Protein AF-A0A970HC41-F1 (afdb_monomer_lite)

pLDDT: mean 77.23, std 21.09, range [32.22, 97.81]

Structure (mmCIF, N/CA/C/O backbone):
data_AF-A0A970HC41-F1
#
_entry.id   AF-A0A970HC41-F1
#
loop_
_atom_site.group_PDB
_atom_site.id
_atom_site.type_symbol
_atom_site.label_atom_id
_atom_site.label_alt_id
_atom_site.label_comp_id
_atom_site.label_asym_id
_atom_site.label_entity_id
_atom_site.label_seq_id
_atom_site.pdbx_PDB_ins_code
_atom_site.Cartn_x
_atom_site.Cartn_y
_atom_site.Cartn_z
_atom_site.occupancy
_atom_site.B_iso_or_equiv
_atom_site.auth_seq_id
_atom_site.auth_comp_id
_atom_site.auth_asym_id
_atom_site.auth_atom_id
_atom_site.pdbx_PDB_model_num
ATOM 1 N N . MET A 1 1 ? -8.274 18.316 -16.187 1.00 34.41 1 MET A N 1
ATOM 2 C CA . MET A 1 1 ? -7.622 16.990 -16.281 1.00 34.41 1 MET A CA 1
ATOM 3 C C . MET A 1 1 ? -8.510 16.001 -15.545 1.00 34.41 1 MET A C 1
ATOM 5 O O . MET A 1 1 ? -8.541 16.021 -14.322 1.00 34.41 1 MET A O 1
ATOM 9 N N . SER A 1 2 ? -9.339 15.263 -16.280 1.00 33.53 2 SER A N 1
ATOM 10 C CA . SER A 1 2 ? -10.359 14.372 -15.713 1.00 33.53 2 SER A CA 1
ATOM 11 C C . SER A 1 2 ? -9.701 13.155 -15.063 1.00 33.53 2 SER A C 1
ATOM 13 O O . SER A 1 2 ? -8.911 12.483 -15.721 1.00 33.53 2 SER A O 1
ATOM 15 N N . ARG A 1 3 ? -10.002 12.874 -13.790 1.00 39.84 3 ARG A N 1
ATOM 16 C CA . ARG A 1 3 ? -9.547 11.658 -13.098 1.00 39.84 3 ARG A CA 1
ATOM 17 C C . ARG A 1 3 ? -10.708 10.687 -12.914 1.00 39.84 3 ARG A C 1
ATOM 19 O O . ARG A 1 3 ? -11.780 11.074 -12.455 1.00 39.84 3 ARG A O 1
ATOM 26 N N . LEU A 1 4 ? -10.475 9.452 -13.347 1.00 32.22 4 LEU A N 1
ATOM 27 C CA . LEU A 1 4 ? -11.359 8.295 -13.229 1.00 32.22 4 LEU A CA 1
ATOM 28 C C . LEU A 1 4 ? -11.143 7.648 -11.854 1.00 32.22 4 LEU A C 1
ATOM 30 O O . LEU A 1 4 ? -10.001 7.408 -11.482 1.00 32.22 4 LEU A O 1
ATOM 34 N N . ALA A 1 5 ? -12.216 7.319 -11.134 1.00 36.41 5 ALA A N 1
ATOM 35 C CA . ALA A 1 5 ? -12.167 6.459 -9.950 1.00 36.41 5 ALA A CA 1
ATOM 36 C C . ALA A 1 5 ? -13.279 5.400 -10.044 1.00 36.41 5 ALA A C 1
ATOM 38 O O . ALA A 1 5 ? -14.399 5.714 -10.451 1.00 36.41 5 ALA A O 1
ATOM 39 N N . ALA A 1 6 ? -12.968 4.147 -9.699 1.00 34.50 6 ALA A N 1
ATOM 40 C CA . ALA A 1 6 ? -13.860 2.994 -9.832 1.00 34.50 6 ALA A CA 1
ATOM 41 C C . ALA A 1 6 ? -14.155 2.376 -8.460 1.00 34.50 6 ALA A C 1
ATOM 43 O O . ALA A 1 6 ? -13.243 1.875 -7.821 1.00 34.50 6 ALA A O 1
ATOM 44 N N . VAL A 1 7 ? -15.415 2.368 -8.021 1.00 38.56 7 VAL A N 1
ATOM 45 C CA . VAL A 1 7 ? -15.849 1.640 -6.814 1.00 38.56 7 VAL A CA 1
ATOM 46 C C . VAL A 1 7 ? -16.534 0.343 -7.239 1.00 38.56 7 VAL A C 1
ATOM 48 O O . VAL A 1 7 ? -17.383 0.356 -8.129 1.00 38.56 7 VAL A O 1
ATOM 51 N N . LEU A 1 8 ? -16.174 -0.772 -6.603 1.00 37.50 8 LEU A N 1
ATOM 52 C CA . LEU A 1 8 ? -16.838 -2.064 -6.772 1.00 37.50 8 LEU A CA 1
ATOM 53 C C . LEU A 1 8 ? -17.947 -2.191 -5.722 1.00 37.50 8 LEU A C 1
ATOM 55 O O . LEU A 1 8 ? -17.684 -2.081 -4.527 1.00 37.50 8 LEU A O 1
ATOM 59 N N . ALA A 1 9 ? -19.183 -2.418 -6.166 1.00 34.19 9 ALA A N 1
ATOM 60 C CA . ALA A 1 9 ? -20.294 -2.793 -5.298 1.00 34.19 9 ALA A CA 1
ATOM 61 C C . ALA A 1 9 ? -20.663 -4.258 -5.565 1.00 34.19 9 ALA A C 1
ATOM 63 O O . ALA A 1 9 ? -20.847 -4.657 -6.715 1.00 34.19 9 ALA A O 1
ATOM 64 N N . PHE A 1 10 ? -20.761 -5.050 -4.498 1.00 38.84 10 PHE A N 1
ATOM 65 C CA . PHE A 1 10 ? -21.191 -6.446 -4.544 1.00 38.84 10 PHE A CA 1
ATOM 66 C C . PHE A 1 10 ? -22.716 -6.521 -4.415 1.00 38.84 10 PHE A C 1
ATOM 68 O O . PHE A 1 10 ? -23.266 -6.164 -3.375 1.00 38.84 10 PHE A O 1
ATOM 75 N N . THR A 1 11 ? -23.405 -7.017 -5.445 1.00 35.16 11 THR A N 1
ATOM 76 C CA . THR A 1 11 ? -24.818 -7.419 -5.349 1.00 35.16 11 THR A CA 1
ATOM 77 C C . THR A 1 11 ? -25.019 -8.758 -6.060 1.00 35.16 11 THR A C 1
ATOM 79 O O . THR A 1 11 ? -25.102 -8.801 -7.285 1.00 35.16 11 THR A O 1
ATOM 82 N N . GLY A 1 12 ? -25.102 -9.853 -5.296 1.00 42.97 12 GLY A N 1
ATOM 83 C CA . GLY A 1 12 ? -25.262 -11.213 -5.833 1.00 42.97 12 GLY A CA 1
ATOM 84 C C . GLY A 1 12 ? -24.007 -11.766 -6.521 1.00 42.97 12 GLY A C 1
ATOM 85 O O . GLY A 1 12 ? -22.995 -11.078 -6.622 1.00 42.97 12 GLY A O 1
ATOM 86 N N . GLU A 1 13 ? -24.074 -13.014 -7.004 1.00 50.41 13 GLU A N 1
ATOM 87 C CA . GLU A 1 13 ? -22.980 -13.781 -7.650 1.00 50.41 13 GLU A CA 1
ATOM 88 C C . GLU A 1 13 ? -22.420 -13.157 -8.953 1.00 50.41 13 GLU A C 1
ATOM 90 O O . GLU A 1 13 ? -21.748 -13.818 -9.746 1.00 50.41 13 GLU A O 1
ATOM 95 N N . ARG A 1 14 ? -22.691 -11.874 -9.218 1.00 44.69 14 ARG A N 1
ATOM 96 C CA . ARG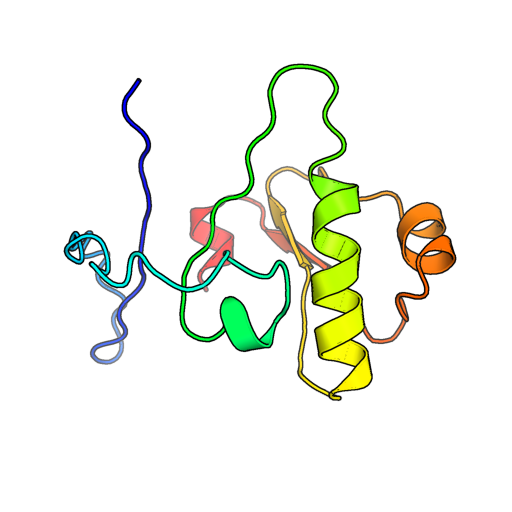 A 1 14 ? -22.150 -11.111 -10.343 1.00 44.69 14 ARG A CA 1
ATOM 97 C C . ARG A 1 14 ? -21.696 -9.731 -9.873 1.00 44.69 14 ARG A C 1
ATOM 99 O O . ARG A 1 14 ? -22.500 -8.911 -9.442 1.00 44.69 14 ARG A O 1
ATOM 106 N N . VAL A 1 15 ? -20.406 -9.448 -10.042 1.00 51.41 15 VAL A N 1
ATOM 107 C CA . VAL A 1 15 ? -19.852 -8.096 -9.910 1.00 51.41 15 VAL A CA 1
ATOM 108 C C . VAL A 1 15 ? -20.176 -7.321 -11.189 1.00 51.41 15 VAL A C 1
ATOM 110 O O . VAL A 1 15 ? -19.528 -7.500 -12.219 1.00 51.41 15 VAL A O 1
ATOM 113 N N . THR A 1 16 ? -21.200 -6.470 -11.155 1.00 43.03 16 THR A N 1
ATOM 114 C CA . THR A 1 16 ? -21.453 -5.480 -12.216 1.00 43.03 16 THR A CA 1
ATOM 115 C C . THR A 1 16 ? -20.649 -4.205 -11.945 1.00 43.03 16 THR A C 1
ATOM 117 O O . THR A 1 16 ? -20.821 -3.615 -10.876 1.00 43.03 16 THR A O 1
ATOM 120 N N . PRO A 1 17 ? -19.803 -3.723 -12.879 1.00 44.69 17 PRO A N 1
ATOM 121 C CA . PRO A 1 17 ? -19.092 -2.460 -12.712 1.00 44.69 17 PRO A CA 1
ATOM 122 C C . PRO A 1 17 ? -20.080 -1.295 -12.853 1.00 44.69 17 PRO A C 1
ATOM 124 O O . PRO A 1 17 ? -20.359 -0.822 -13.952 1.00 44.69 17 PRO A O 1
ATOM 127 N N . ALA A 1 18 ? -20.635 -0.833 -11.736 1.00 47.53 18 ALA A N 1
ATOM 128 C CA . ALA A 1 18 ? -21.424 0.388 -11.683 1.00 47.53 18 ALA A CA 1
ATOM 129 C C . ALA A 1 18 ? -20.546 1.517 -11.133 1.00 47.53 18 ALA A C 1
ATOM 131 O O . ALA A 1 18 ? -20.370 1.655 -9.924 1.00 47.53 18 ALA A O 1
ATOM 132 N N . ILE A 1 19 ? -19.993 2.345 -12.023 1.00 49.75 19 ILE A N 1
ATOM 133 C CA . ILE A 1 19 ? -19.343 3.598 -11.622 1.00 49.75 19 ILE A CA 1
ATOM 134 C C . ILE A 1 19 ? -20.451 4.548 -11.157 1.00 49.75 19 ILE A C 1
ATOM 136 O O . ILE A 1 19 ? -21.100 5.209 -11.967 1.00 49.75 19 ILE A O 1
ATOM 140 N N . ARG A 1 20 ? -20.697 4.604 -9.845 1.00 52.75 20 ARG A N 1
ATOM 141 C CA . ARG A 1 20 ? -21.575 5.605 -9.234 1.00 52.75 20 ARG A CA 1
ATOM 142 C C . ARG A 1 20 ? -20.723 6.633 -8.505 1.00 52.75 20 ARG A C 1
ATOM 144 O O . ARG A 1 20 ? -20.060 6.309 -7.525 1.00 52.75 20 ARG A O 1
ATOM 151 N N . TRP A 1 21 ? -20.770 7.880 -8.965 1.00 50.19 21 TRP A N 1
ATOM 152 C CA . TRP A 1 21 ? -20.177 9.000 -8.241 1.00 50.19 21 TRP A CA 1
ATOM 153 C C . TRP A 1 21 ? -20.890 9.171 -6.898 1.00 50.19 21 TRP A C 1
ATOM 155 O O . TRP A 1 21 ? -22.088 9.460 -6.860 1.00 50.19 21 TRP A O 1
ATOM 165 N N . LEU A 1 22 ? -20.162 8.992 -5.797 1.00 55.09 22 LEU A N 1
ATOM 166 C CA . LEU A 1 22 ? -20.616 9.490 -4.505 1.00 55.09 22 LEU A CA 1
ATOM 167 C C . LEU A 1 22 ? -20.355 11.003 -4.472 1.00 55.09 22 LEU A C 1
ATOM 169 O O . LEU A 1 22 ? -19.287 11.441 -4.913 1.00 55.09 22 LEU A O 1
ATOM 173 N N . PRO A 1 23 ? -21.310 11.821 -3.995 1.00 51.81 23 PRO A N 1
ATOM 174 C CA . PRO A 1 23 ? -21.068 13.243 -3.808 1.00 51.81 23 PRO A CA 1
ATOM 175 C C . PRO A 1 23 ? -19.845 13.432 -2.908 1.00 51.81 23 PRO A C 1
ATOM 177 O O . PR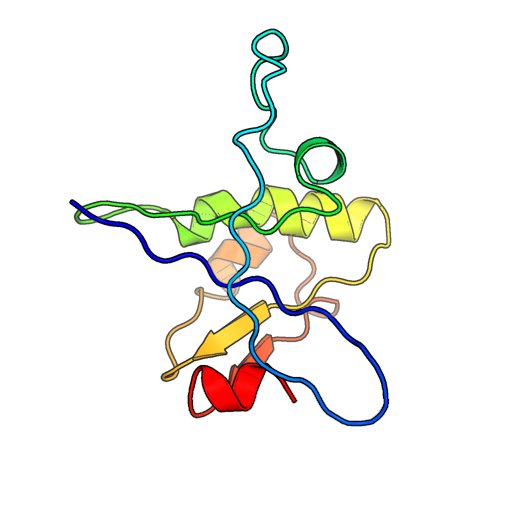O A 1 23 ? -19.620 12.653 -1.980 1.00 51.81 23 PRO A O 1
ATOM 180 N N . ARG A 1 24 ? -19.043 14.465 -3.195 1.00 53.34 24 ARG A N 1
ATOM 181 C CA . ARG A 1 24 ? -17.868 14.807 -2.389 1.00 53.34 24 ARG A CA 1
ATOM 182 C C . ARG A 1 24 ? -18.305 14.902 -0.920 1.00 53.34 24 ARG A C 1
ATOM 184 O O . ARG A 1 24 ? -19.161 15.745 -0.636 1.00 53.34 24 ARG A O 1
ATOM 191 N N . PRO A 1 25 ? -17.756 14.086 0.001 1.00 55.09 25 PRO A N 1
ATOM 192 C CA . PRO A 1 25 ? -18.080 14.224 1.412 1.00 55.09 25 PRO A CA 1
ATOM 193 C C . PRO A 1 25 ? -17.775 15.665 1.829 1.00 55.09 25 PRO A C 1
ATOM 195 O O . PRO A 1 25 ? -16.656 16.151 1.671 1.00 55.09 25 PRO A O 1
ATOM 198 N N . THR A 1 26 ? -18.818 16.377 2.257 1.00 54.03 26 THR A N 1
ATOM 199 C CA . THR A 1 26 ? -18.802 17.827 2.509 1.00 54.03 26 THR A CA 1
ATOM 200 C C . THR A 1 26 ? -18.230 18.165 3.887 1.00 54.03 26 THR A C 1
ATOM 202 O O . THR A 1 26 ? -18.274 19.317 4.302 1.00 54.03 26 THR A O 1
ATOM 205 N N . THR A 1 27 ? -17.659 17.191 4.602 1.00 58.22 27 THR A N 1
ATOM 206 C CA . THR A 1 27 ? -16.943 17.417 5.862 1.00 58.22 27 THR A CA 1
ATOM 207 C C . THR A 1 27 ? -15.596 18.088 5.589 1.00 58.22 27 THR A C 1
ATOM 209 O O . THR A 1 27 ? -14.531 17.484 5.691 1.00 58.22 27 THR A O 1
ATOM 212 N N . ALA A 1 28 ? -15.656 19.359 5.197 1.00 54.16 28 ALA A N 1
ATOM 213 C CA . ALA A 1 28 ? -14.565 20.304 5.329 1.00 54.16 28 ALA A CA 1
ATOM 214 C C . ALA A 1 28 ? -14.441 20.639 6.821 1.00 54.16 28 ALA A C 1
ATOM 216 O O . ALA A 1 28 ? -15.291 21.339 7.366 1.00 54.16 28 ALA A O 1
ATOM 217 N N . GLY A 1 29 ? -13.431 20.096 7.498 1.00 50.97 29 GLY A N 1
ATOM 218 C CA . GLY A 1 29 ? -13.188 20.454 8.898 1.00 50.97 29 GLY A CA 1
ATOM 219 C C . GLY A 1 29 ? -12.087 19.668 9.595 1.00 50.97 29 GLY A C 1
ATOM 220 O O . GLY A 1 29 ? -11.404 20.227 10.442 1.00 50.97 29 GLY A O 1
ATOM 221 N N . GLU A 1 30 ? -11.851 18.415 9.210 1.00 55.28 30 GLU A N 1
ATOM 222 C CA . GLU A 1 30 ? -10.750 17.629 9.765 1.00 55.28 30 GLU A CA 1
ATOM 223 C C . GLU A 1 30 ? -9.633 17.564 8.726 1.00 55.28 30 GLU A C 1
ATOM 225 O O . GLU A 1 30 ? -9.861 17.150 7.585 1.00 55.28 30 GLU A O 1
ATOM 230 N N . ALA A 1 31 ? -8.440 18.050 9.077 1.00 57.97 31 ALA A N 1
ATOM 231 C CA . ALA A 1 31 ? -7.269 17.872 8.230 1.00 57.97 31 ALA A CA 1
ATOM 232 C C . ALA A 1 31 ? -7.147 16.373 7.930 1.00 57.97 31 ALA A C 1
ATOM 234 O O . ALA A 1 31 ? -7.067 15.573 8.860 1.00 57.97 31 ALA A O 1
ATOM 235 N N . ALA A 1 32 ? -7.202 15.993 6.650 1.00 65.19 32 ALA A N 1
ATOM 236 C CA . ALA A 1 32 ? -7.152 14.592 6.260 1.00 65.19 32 ALA A CA 1
ATOM 237 C C . ALA A 1 32 ? -5.854 13.978 6.801 1.00 65.19 32 ALA A C 1
ATOM 239 O O . ALA A 1 32 ? -4.763 14.277 6.316 1.00 65.19 32 ALA A O 1
ATOM 240 N N . CYS A 1 33 ? -5.977 13.168 7.850 1.00 79.88 33 CYS A N 1
ATOM 241 C CA . CYS A 1 33 ? -4.853 12.461 8.431 1.00 79.88 33 CYS A CA 1
ATOM 242 C C . CYS A 1 33 ? -4.488 11.308 7.496 1.00 79.88 33 CYS A C 1
ATOM 244 O O . CYS A 1 33 ? -5.357 10.546 7.070 1.00 79.88 33 CYS A O 1
ATOM 246 N N . TRP A 1 34 ? -3.207 11.171 7.169 1.00 87.62 34 TRP A N 1
ATOM 247 C CA . TRP A 1 34 ? -2.712 10.021 6.422 1.00 87.62 34 TRP A CA 1
ATOM 248 C C . TRP A 1 34 ? -2.532 8.836 7.378 1.00 87.62 34 TRP A C 1
ATOM 250 O O . TRP A 1 34 ? -1.431 8.551 7.841 1.00 87.62 34 TRP A O 1
ATOM 260 N N . SER A 1 35 ? -3.648 8.203 7.738 1.00 90.44 35 SER A N 1
ATOM 261 C CA . SER A 1 35 ? -3.705 7.051 8.643 1.00 90.44 35 SER A CA 1
ATOM 262 C C . SER A 1 35 ? -4.798 6.078 8.217 1.00 90.44 35 SER A C 1
ATOM 264 O O . SER A 1 35 ? -5.756 6.461 7.537 1.00 90.44 35 SER A O 1
ATOM 266 N N . LEU A 1 36 ? -4.686 4.816 8.632 1.00 90.81 36 LEU A N 1
ATOM 267 C CA . LEU A 1 36 ? -5.673 3.802 8.280 1.00 90.81 36 LEU A CA 1
ATOM 268 C C . LEU A 1 36 ? -7.082 4.156 8.791 1.00 90.81 36 LEU A C 1
ATOM 270 O O . LEU A 1 36 ? -8.009 4.080 7.987 1.00 90.81 36 LEU A O 1
ATOM 274 N N . PRO A 1 37 ? -7.294 4.627 10.041 1.00 90.62 37 PRO A N 1
ATOM 275 C CA . PRO A 1 37 ? -8.633 4.997 10.513 1.00 90.62 37 PRO A CA 1
ATOM 276 C C . PRO A 1 37 ? -9.289 6.120 9.708 1.00 90.62 37 PRO A C 1
ATOM 278 O O . PRO A 1 37 ? -10.494 6.086 9.477 1.00 90.62 37 PRO A O 1
ATOM 281 N N . ALA A 1 38 ? -8.508 7.105 9.262 1.00 89.31 38 ALA A N 1
ATOM 282 C CA . ALA A 1 38 ? -9.031 8.226 8.485 1.00 89.31 38 ALA A CA 1
ATOM 283 C C . ALA A 1 38 ? -9.448 7.812 7.062 1.00 89.31 38 ALA A C 1
ATOM 285 O O . ALA A 1 38 ? -10.343 8.422 6.467 1.00 89.31 38 ALA A O 1
ATOM 286 N N . LEU A 1 39 ? -8.805 6.777 6.513 1.00 89.38 39 LEU A N 1
ATOM 287 C CA . LEU A 1 39 ? -9.022 6.297 5.147 1.00 89.38 39 LEU A CA 1
ATOM 288 C C . LEU A 1 39 ? -9.907 5.043 5.070 1.00 89.38 39 LEU A C 1
ATOM 290 O O . LEU A 1 39 ? -10.376 4.701 3.984 1.00 89.38 39 LEU A O 1
ATOM 294 N N . ALA A 1 40 ? -10.167 4.373 6.194 1.00 88.25 40 ALA A N 1
ATOM 295 C CA . ALA A 1 40 ? -10.947 3.143 6.254 1.00 88.25 40 ALA A CA 1
ATOM 296 C C . ALA A 1 40 ? -12.337 3.301 5.611 1.00 88.25 40 ALA A C 1
ATOM 298 O O . ALA A 1 40 ? -13.021 4.316 5.767 1.00 88.25 40 ALA A O 1
ATOM 299 N N . GLY A 1 41 ? -12.757 2.276 4.863 1.00 86.75 41 GLY A N 1
ATOM 300 C CA . GLY A 1 41 ? -14.042 2.260 4.154 1.00 86.75 41 GLY A CA 1
ATOM 301 C C . GLY A 1 41 ? -14.099 3.147 2.905 1.00 86.75 41 GLY A C 1
ATOM 302 O O . GLY A 1 41 ? -15.187 3.387 2.379 1.00 86.75 41 GLY A O 1
ATOM 303 N N . ARG A 1 42 ? -12.956 3.649 2.419 1.00 86.31 42 ARG A N 1
ATOM 304 C CA . ARG A 1 42 ? -12.869 4.512 1.233 1.00 86.31 42 ARG A CA 1
ATOM 305 C C . ARG A 1 42 ? -11.909 3.934 0.203 1.00 86.31 42 ARG A C 1
ATOM 307 O O . ARG A 1 42 ? -10.907 3.316 0.544 1.00 86.31 42 ARG A O 1
ATOM 314 N N . LEU A 1 43 ? -12.187 4.220 -1.065 1.00 89.25 43 LEU A N 1
ATOM 315 C CA . LEU A 1 43 ? -11.196 4.083 -2.124 1.00 89.25 43 LEU A CA 1
ATOM 316 C C . LEU A 1 43 ? -10.388 5.379 -2.216 1.00 89.25 43 LEU A C 1
ATOM 318 O O . LEU A 1 43 ? -10.962 6.452 -2.406 1.00 89.25 43 LEU A O 1
ATOM 322 N N . VAL A 1 44 ? -9.068 5.271 -2.088 1.00 88.69 44 VAL A N 1
ATOM 323 C CA . VAL A 1 44 ? -8.146 6.411 -2.081 1.00 88.69 44 VAL A CA 1
ATOM 324 C C . VAL A 1 44 ? -7.144 6.246 -3.217 1.00 88.69 44 VAL A C 1
ATOM 326 O O . VAL A 1 44 ? -6.530 5.194 -3.357 1.00 88.69 44 VAL A O 1
ATOM 329 N N . GLU A 1 45 ? -6.976 7.291 -4.028 1.00 90.19 45 GLU A N 1
ATOM 330 C CA . GLU A 1 45 ? -5.954 7.349 -5.075 1.00 90.19 45 GLU A CA 1
ATOM 331 C C . GLU A 1 45 ? -4.769 8.188 -4.583 1.00 90.19 45 GLU A C 1
ATOM 333 O O . GLU A 1 45 ? -4.939 9.347 -4.196 1.00 90.19 45 GLU A O 1
ATOM 338 N N . LEU A 1 46 ? -3.562 7.622 -4.651 1.00 88.38 46 LEU A N 1
ATOM 339 C CA . LEU A 1 46 ? -2.313 8.357 -4.487 1.00 88.38 46 LEU A CA 1
ATOM 340 C C . LEU A 1 46 ? -1.628 8.494 -5.847 1.00 88.38 46 LEU A C 1
ATOM 342 O O . LEU A 1 46 ? -1.350 7.508 -6.523 1.00 88.38 46 LEU A O 1
ATOM 346 N N . SER A 1 47 ? -1.324 9.728 -6.234 1.00 87.94 47 SER A N 1
ATOM 347 C CA . SER A 1 47 ? -0.702 10.044 -7.520 1.00 87.94 47 SER A CA 1
ATOM 348 C C . SER A 1 47 ? 0.428 11.048 -7.325 1.00 87.94 47 SER A C 1
ATOM 350 O O . SER A 1 47 ? 0.238 12.030 -6.607 1.00 87.94 47 SER A O 1
ATOM 352 N N . GLY A 1 48 ? 1.545 10.864 -8.019 1.00 85.56 48 GLY A N 1
ATOM 353 C CA . GLY A 1 48 ? 2.634 11.837 -8.086 1.00 85.56 48 GLY A CA 1
ATOM 354 C C . GLY A 1 48 ? 2.911 12.279 -9.521 1.00 85.56 48 GLY A C 1
ATOM 355 O O . GLY A 1 48 ? 2.414 11.678 -10.473 1.00 85.56 48 GLY A O 1
ATOM 356 N N . HIS A 1 49 ? 3.702 13.339 -9.682 1.00 87.62 49 HIS A N 1
ATOM 357 C CA . HIS A 1 49 ? 4.190 13.791 -10.984 1.00 87.62 49 HIS A CA 1
ATOM 358 C C . HIS A 1 49 ? 5.722 13.766 -10.994 1.00 87.62 49 HIS A C 1
ATOM 360 O O . HIS A 1 49 ? 6.344 14.204 -10.028 1.00 87.62 49 HIS A O 1
ATOM 366 N N . GLY A 1 50 ? 6.326 13.251 -12.070 1.00 86.88 50 GLY A N 1
ATOM 367 C CA . GLY A 1 50 ? 7.779 13.070 -12.160 1.00 86.88 50 GLY A CA 1
ATOM 368 C C . GLY A 1 50 ? 8.318 11.998 -11.203 1.00 86.88 50 GLY A C 1
ATOM 369 O O . GLY A 1 50 ? 7.642 11.010 -10.914 1.00 86.88 50 GLY A O 1
ATOM 370 N N . ALA A 1 51 ? 9.547 12.193 -10.717 1.00 82.50 51 ALA A N 1
ATOM 371 C CA . ALA A 1 51 ? 10.153 11.344 -9.695 1.00 82.50 51 ALA A CA 1
ATOM 372 C C . ALA A 1 51 ? 9.441 11.570 -8.352 1.00 82.50 51 ALA A C 1
ATOM 374 O O . ALA A 1 51 ? 9.730 12.521 -7.630 1.00 82.50 51 ALA A O 1
ATOM 375 N N . SER A 1 52 ? 8.469 10.711 -8.047 1.00 84.62 52 SER A N 1
ATOM 376 C CA . SER A 1 52 ? 7.663 10.802 -6.829 1.00 84.62 52 SER A CA 1
ATOM 377 C C . SER A 1 52 ? 7.874 9.592 -5.926 1.00 84.62 52 SER A C 1
ATOM 379 O O . SER A 1 52 ? 7.984 8.465 -6.404 1.00 84.62 52 SER A O 1
ATOM 381 N N . ALA A 1 53 ? 7.852 9.817 -4.614 1.00 85.62 53 ALA A N 1
ATOM 382 C CA . ALA A 1 53 ? 7.942 8.767 -3.601 1.00 85.62 53 ALA A CA 1
ATOM 383 C C . ALA A 1 53 ? 6.564 8.161 -3.267 1.00 85.62 53 ALA A C 1
ATOM 385 O O . ALA A 1 53 ? 6.281 7.847 -2.113 1.00 85.62 53 ALA A O 1
ATOM 386 N N . ALA A 1 54 ? 5.676 8.034 -4.263 1.00 86.50 54 ALA A N 1
ATOM 387 C CA . ALA A 1 54 ? 4.299 7.590 -4.046 1.00 86.50 54 ALA A CA 1
ATOM 388 C C . ALA A 1 54 ? 4.241 6.218 -3.355 1.00 86.50 54 ALA A C 1
ATOM 390 O O . ALA A 1 54 ? 3.480 6.050 -2.412 1.00 86.50 54 ALA A O 1
ATOM 391 N N . LEU A 1 55 ? 5.099 5.271 -3.750 1.00 87.88 55 LEU A N 1
ATOM 392 C CA . LEU A 1 55 ? 5.178 3.962 -3.093 1.00 87.88 55 LEU A CA 1
ATOM 393 C C . LEU A 1 55 ? 5.603 4.091 -1.626 1.00 87.88 55 LEU A C 1
ATOM 395 O O . LEU A 1 55 ? 4.925 3.574 -0.746 1.00 87.88 55 LEU A O 1
ATOM 399 N N . SER A 1 56 ? 6.657 4.854 -1.342 1.00 89.31 56 SER A N 1
ATOM 400 C CA . SE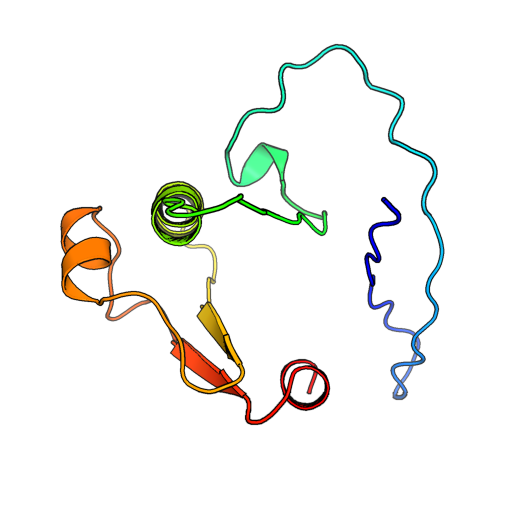R A 1 56 ? 7.137 5.067 0.027 1.00 89.31 56 SER A CA 1
ATOM 401 C C . SER A 1 56 ? 6.077 5.714 0.924 1.00 89.31 56 SER A C 1
ATOM 403 O O . SER A 1 56 ? 5.949 5.347 2.088 1.00 89.31 56 SER A O 1
ATOM 405 N N . LEU A 1 57 ? 5.261 6.626 0.384 1.00 90.50 57 LEU A N 1
ATOM 406 C CA . LEU A 1 57 ? 4.157 7.255 1.118 1.00 90.50 57 LEU A CA 1
ATOM 407 C C . LEU A 1 57 ? 3.043 6.272 1.506 1.00 90.50 57 LEU A C 1
ATOM 409 O O . LEU A 1 57 ? 2.282 6.565 2.423 1.00 90.50 57 LEU A O 1
ATOM 413 N N . THR A 1 58 ? 2.933 5.109 0.860 1.00 92.75 58 THR A N 1
ATOM 414 C CA . THR A 1 58 ? 1.944 4.087 1.250 1.00 92.75 58 THR A CA 1
ATOM 415 C C . THR A 1 58 ? 2.386 3.242 2.444 1.00 92.75 58 THR A C 1
ATOM 417 O O . THR A 1 58 ? 1.535 2.737 3.174 1.00 92.75 58 THR A O 1
ATOM 420 N N . PHE A 1 59 ? 3.692 3.123 2.700 1.00 94.25 59 PHE A N 1
ATOM 421 C CA . PHE A 1 59 ? 4.226 2.247 3.747 1.00 94.25 59 PHE A CA 1
ATOM 422 C C . PHE A 1 59 ? 3.728 2.556 5.163 1.00 94.25 59 PHE A C 1
ATOM 424 O O . PHE A 1 59 ? 3.407 1.601 5.868 1.00 94.25 59 PHE A O 1
ATOM 431 N N . PRO A 1 60 ? 3.552 3.824 5.587 1.00 93.75 60 PRO A N 1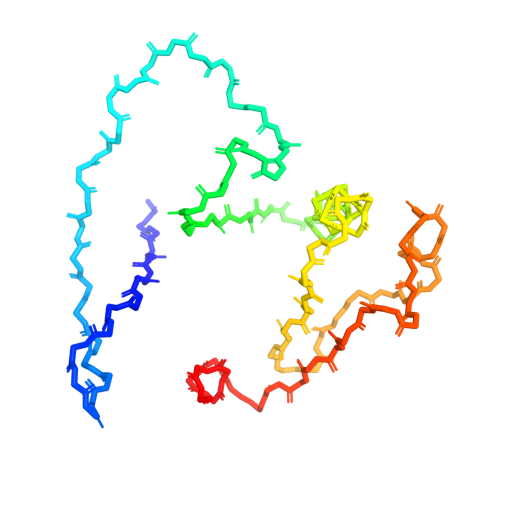
ATOM 432 C CA . PRO A 1 60 ? 2.945 4.115 6.882 1.00 93.75 60 PRO A CA 1
ATOM 433 C C . PRO A 1 60 ? 1.543 3.517 7.058 1.00 93.75 60 PRO A C 1
ATOM 435 O O . PRO A 1 60 ? 1.204 3.113 8.163 1.00 93.75 60 PRO A O 1
ATOM 438 N N . LEU A 1 61 ? 0.739 3.411 5.990 1.00 95.25 61 LEU A N 1
ATOM 439 C CA . LEU A 1 61 ? -0.593 2.795 6.060 1.00 95.25 61 LEU A CA 1
ATOM 440 C C . LEU A 1 61 ? -0.512 1.271 6.182 1.00 95.25 61 LEU A C 1
ATOM 442 O O . LEU A 1 61 ? -1.303 0.673 6.907 1.00 95.25 61 LEU A O 1
ATOM 446 N N . VAL A 1 62 ? 0.453 0.651 5.497 1.00 96.12 62 VAL A N 1
ATOM 447 C CA . VAL A 1 62 ? 0.727 -0.788 5.625 1.00 96.12 62 VAL A CA 1
ATOM 448 C C . VAL A 1 62 ? 1.189 -1.109 7.044 1.00 96.12 62 VAL A C 1
ATOM 450 O O . VAL A 1 62 ? 0.667 -2.032 7.664 1.00 96.12 62 VAL A O 1
ATOM 453 N N . LEU A 1 63 ? 2.110 -0.309 7.583 1.00 96.62 63 LEU A N 1
ATOM 454 C CA . LEU A 1 63 ? 2.596 -0.457 8.950 1.00 96.62 63 LEU A CA 1
ATOM 455 C C . LEU A 1 63 ? 1.475 -0.250 9.981 1.00 96.62 63 LEU A C 1
AT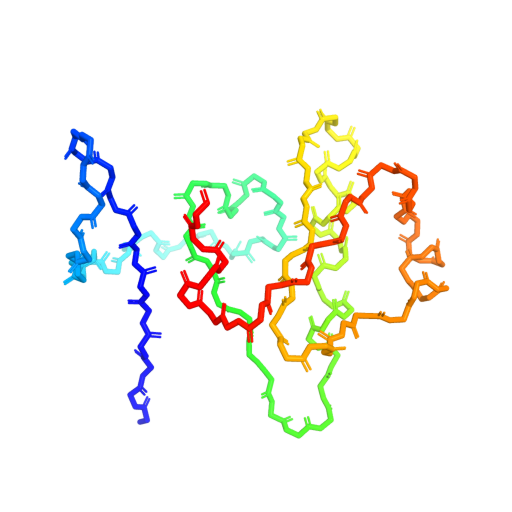OM 457 O O . LEU A 1 63 ? 1.351 -1.052 10.901 1.00 96.62 63 LEU A O 1
ATOM 461 N N . ASP A 1 64 ? 0.633 0.775 9.816 1.00 95.56 64 ASP A N 1
ATOM 462 C CA . ASP A 1 64 ? -0.524 1.033 10.691 1.00 95.56 64 ASP A CA 1
ATOM 463 C C . ASP A 1 64 ? -1.511 -0.153 10.673 1.00 95.56 64 ASP A C 1
ATOM 465 O O . ASP A 1 64 ? -2.005 -0.568 11.722 1.00 95.56 64 ASP A O 1
ATOM 469 N N . ALA A 1 65 ? -1.736 -0.775 9.508 1.00 96.19 65 ALA A N 1
ATOM 470 C CA . ALA A 1 65 ? -2.529 -2.003 9.402 1.00 96.19 65 ALA A CA 1
ATOM 471 C C . ALA A 1 65 ? -1.886 -3.176 10.161 1.00 96.19 65 ALA A C 1
ATOM 473 O O . ALA A 1 65 ? -2.544 -3.802 10.995 1.00 96.19 65 ALA A O 1
ATOM 474 N N . GLN A 1 66 ? -0.592 -3.432 9.947 1.00 96.81 66 GLN A N 1
ATOM 475 C CA . GLN A 1 66 ? 0.131 -4.510 10.631 1.00 96.81 66 GLN A CA 1
ATOM 476 C C . GLN A 1 66 ? 0.147 -4.324 12.156 1.00 96.81 66 GLN A C 1
ATOM 478 O O . GLN A 1 66 ? -0.118 -5.269 12.899 1.00 96.81 66 GLN A O 1
ATOM 483 N N . GLN A 1 67 ? 0.374 -3.101 12.643 1.00 96.56 67 GLN A N 1
ATOM 484 C CA . GLN A 1 67 ? 0.369 -2.778 14.077 1.00 96.56 67 GLN A CA 1
ATOM 485 C C . GLN A 1 67 ? -0.996 -3.016 14.731 1.00 96.56 67 GLN A C 1
ATOM 487 O O . GLN A 1 67 ? -1.071 -3.419 15.893 1.00 96.56 67 GLN A O 1
ATOM 492 N N . ARG A 1 68 ? -2.080 -2.814 13.979 1.00 95.38 68 ARG A N 1
ATOM 493 C CA . ARG A 1 68 ? -3.454 -3.102 14.414 1.00 95.38 68 ARG A CA 1
ATOM 494 C C . ARG A 1 68 ? -3.854 -4.564 14.239 1.00 95.38 68 ARG A C 1
ATOM 496 O O . ARG A 1 68 ? -4.955 -4.923 14.644 1.00 95.38 68 ARG A O 1
ATOM 503 N N . ARG A 1 69 ? -2.969 -5.405 13.689 1.00 95.44 69 ARG A N 1
ATOM 504 C CA . ARG A 1 69 ? -3.246 -6.797 13.297 1.00 95.44 69 ARG A CA 1
ATOM 505 C C . ARG A 1 69 ? -4.369 -6.913 12.261 1.00 95.44 69 ARG A C 1
ATOM 507 O O . ARG A 1 69 ? -5.084 -7.912 12.230 1.00 95.44 69 ARG A O 1
ATOM 514 N N . GLU A 1 70 ? -4.518 -5.892 11.426 1.00 95.12 70 GLU A N 1
ATOM 515 C CA . GLU A 1 70 ? -5.410 -5.922 10.272 1.00 95.12 70 GLU A CA 1
ATOM 516 C C . GLU A 1 70 ? -4.747 -6.668 9.114 1.00 95.12 70 GLU A C 1
ATOM 518 O O . GLU A 1 70 ? -3.528 -6.626 8.932 1.00 95.12 70 GLU A O 1
ATOM 523 N N . THR A 1 71 ? -5.558 -7.341 8.299 1.00 93.88 71 THR A N 1
ATOM 524 C CA . THR A 1 71 ? -5.047 -7.990 7.087 1.00 93.88 71 THR A CA 1
ATOM 525 C C . THR A 1 71 ? -4.742 -6.933 6.033 1.00 93.88 71 THR A C 1
ATOM 527 O O . THR A 1 71 ? -5.606 -6.135 5.673 1.00 93.88 71 THR A O 1
ATOM 530 N N . VAL A 1 72 ? -3.524 -6.954 5.499 1.00 96.25 72 VAL A N 1
ATOM 531 C CA . VAL A 1 72 ? -3.075 -6.046 4.443 1.00 96.25 72 VAL A CA 1
ATOM 532 C C . VAL A 1 72 ? -2.366 -6.836 3.352 1.00 96.25 72 VAL A C 1
ATOM 534 O O . VAL A 1 72 ? -1.610 -7.757 3.638 1.00 96.25 72 VAL A O 1
ATOM 537 N N . ALA A 1 73 ? -2.623 -6.488 2.094 1.00 95.25 73 ALA A N 1
ATOM 538 C CA . ALA A 1 73 ? -1.985 -7.100 0.936 1.00 95.25 73 ALA A CA 1
ATOM 539 C C . ALA A 1 73 ? -1.566 -6.022 -0.063 1.00 95.25 73 ALA A C 1
ATOM 541 O O . ALA A 1 73 ? -2.231 -4.992 -0.204 1.00 95.25 73 ALA A O 1
ATOM 542 N N . TRP A 1 74 ? -0.479 -6.282 -0.783 1.00 94.31 74 TRP A N 1
ATOM 543 C CA . TRP A 1 74 ? -0.032 -5.453 -1.891 1.00 94.31 74 TRP A CA 1
ATOM 544 C C . TRP A 1 74 ? -0.405 -6.114 -3.213 1.00 94.31 74 TRP A C 1
ATOM 546 O O . TRP A 1 74 ? 0.099 -7.188 -3.538 1.00 94.31 74 TRP A O 1
ATOM 556 N N . VAL A 1 75 ? -1.253 -5.465 -4.007 1.00 92.19 75 VAL A N 1
ATOM 557 C CA . VAL A 1 75 ? -1.630 -5.963 -5.335 1.00 92.19 75 VAL A CA 1
ATOM 558 C C . VAL A 1 75 ? -0.986 -5.089 -6.402 1.00 92.19 75 VAL A C 1
ATOM 560 O O . VAL A 1 75 ? -1.249 -3.891 -6.484 1.00 92.19 75 VAL A O 1
ATOM 563 N N . ALA A 1 76 ? -0.138 -5.692 -7.229 1.00 90.50 76 ALA A N 1
ATOM 564 C CA . ALA A 1 76 ? 0.565 -5.028 -8.317 1.00 90.50 76 ALA A CA 1
ATOM 565 C C . ALA A 1 76 ? 0.084 -5.545 -9.678 1.00 90.50 76 ALA A C 1
ATOM 567 O O . ALA A 1 76 ? -0.198 -6.730 -9.848 1.00 90.50 76 ALA A O 1
ATOM 568 N N . CYS A 1 77 ? 0.042 -4.655 -10.670 1.00 86.00 77 CYS A N 1
ATOM 569 C CA . CYS A 1 77 ? -0.155 -5.008 -12.076 1.00 86.00 77 CYS A CA 1
ATOM 570 C C . CYS A 1 77 ? 1.140 -4.771 -12.858 1.00 86.00 77 CYS A C 1
ATOM 572 O O . CYS A 1 77 ? 1.950 -3.925 -12.484 1.00 86.00 77 CYS A O 1
ATOM 574 N N . HIS A 1 78 ? 1.322 -5.490 -13.968 1.00 77.50 78 HIS A N 1
ATOM 575 C CA . HIS A 1 78 ? 2.438 -5.285 -14.908 1.00 77.50 78 HIS A CA 1
ATOM 576 C C . HIS A 1 78 ? 3.848 -5.475 -14.316 1.00 77.50 78 HIS A C 1
ATOM 578 O O . HIS A 1 78 ? 4.823 -4.973 -14.866 1.00 77.50 78 HIS A O 1
ATOM 584 N N . GLY A 1 79 ? 3.971 -6.213 -13.209 1.00 71.56 79 GLY A N 1
ATOM 585 C CA . GLY A 1 79 ? 5.264 -6.608 -12.642 1.00 71.56 79 GLY A CA 1
ATOM 586 C C . GLY A 1 79 ? 6.056 -5.497 -11.942 1.00 71.56 79 GLY A C 1
ATOM 587 O O . GLY A 1 79 ? 7.127 -5.783 -11.418 1.00 71.56 79 GLY A O 1
ATOM 588 N N . SER A 1 80 ? 5.556 -4.257 -11.880 1.00 79.50 80 SER A N 1
ATOM 589 C CA . SER A 1 80 ? 6.189 -3.198 -11.083 1.00 79.50 80 SER A CA 1
ATOM 590 C C . SER A 1 80 ? 5.680 -3.234 -9.644 1.00 79.50 80 SER A C 1
ATOM 592 O O . SER A 1 80 ? 4.472 -3.157 -9.418 1.00 79.50 80 SER A O 1
ATOM 594 N N . SER A 1 81 ? 6.589 -3.300 -8.676 1.00 88.69 81 SER A N 1
ATOM 595 C CA . SER A 1 81 ? 6.275 -3.237 -7.246 1.00 88.69 81 SER A CA 1
ATOM 596 C C . SER A 1 81 ? 7.304 -2.376 -6.508 1.00 88.69 81 SER A C 1
ATOM 598 O O . SER A 1 81 ? 8.183 -1.775 -7.128 1.00 88.69 81 SER A O 1
ATOM 600 N N . PHE A 1 82 ? 7.186 -2.302 -5.185 1.00 91.50 82 PHE A N 1
ATOM 601 C CA . PHE A 1 82 ? 8.199 -1.706 -4.324 1.00 91.50 82 PHE A CA 1
ATOM 602 C C . PHE A 1 82 ? 9.450 -2.591 -4.199 1.00 91.50 82 PHE A C 1
ATOM 604 O O . PHE A 1 82 ? 9.409 -3.792 -4.471 1.00 91.50 82 PHE A O 1
ATOM 611 N N . PHE A 1 83 ? 10.561 -1.997 -3.756 1.00 92.25 83 PHE A N 1
ATOM 612 C CA . PHE A 1 83 ? 11.779 -2.727 -3.415 1.00 92.25 83 PHE A CA 1
ATOM 613 C C . PHE A 1 83 ? 11.693 -3.230 -1.959 1.00 92.25 83 PHE A C 1
ATOM 615 O O . PHE A 1 83 ? 11.591 -2.403 -1.050 1.00 92.25 83 PHE A O 1
ATOM 622 N N . PRO A 1 84 ? 11.705 -4.554 -1.695 1.00 93.94 84 PRO A N 1
ATOM 623 C CA . PRO A 1 84 ? 11.430 -5.083 -0.355 1.00 93.94 84 PRO A CA 1
ATOM 624 C C . PRO A 1 84 ? 12.344 -4.568 0.768 1.00 93.94 84 PRO A C 1
ATOM 626 O O . PRO A 1 84 ? 11.823 -4.276 1.845 1.00 93.94 84 PRO A O 1
ATOM 629 N N . PRO A 1 85 ? 13.662 -4.374 0.555 1.00 94.56 85 PRO A N 1
ATOM 630 C CA . PRO A 1 85 ? 14.525 -3.789 1.580 1.00 94.56 85 PRO A CA 1
ATOM 631 C C . PRO A 1 85 ? 14.097 -2.390 2.042 1.00 94.56 85 PRO A C 1
ATOM 633 O O . PRO A 1 85 ? 14.226 -2.092 3.226 1.00 94.56 85 PRO A O 1
ATOM 636 N N . ASP A 1 86 ? 13.527 -1.562 1.160 1.00 92.56 86 ASP A N 1
ATOM 637 C CA . ASP A 1 86 ? 13.045 -0.224 1.535 1.00 92.56 86 ASP A CA 1
ATOM 638 C C . ASP A 1 86 ? 11.810 -0.310 2.443 1.00 92.56 86 ASP A C 1
ATOM 640 O O . ASP A 1 86 ? 11.672 0.459 3.395 1.00 92.56 86 ASP A O 1
ATOM 644 N N . ALA A 1 87 ? 10.920 -1.272 2.179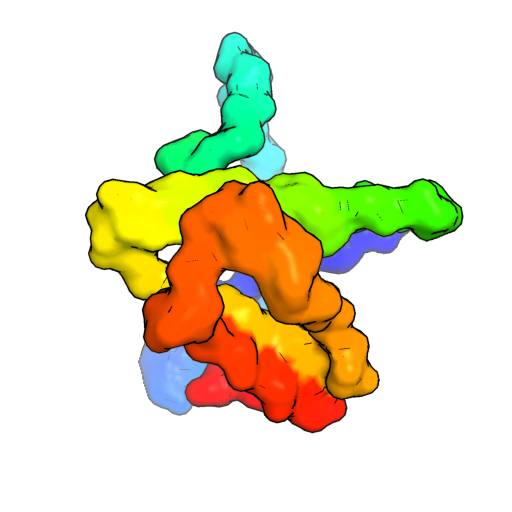 1.00 94.88 87 ALA A N 1
ATOM 645 C CA . ALA A 1 87 ? 9.750 -1.528 3.017 1.00 94.88 87 ALA A CA 1
ATOM 646 C C . ALA A 1 87 ? 10.150 -2.080 4.395 1.00 94.88 87 ALA A C 1
ATOM 648 O O . ALA A 1 87 ? 9.659 -1.597 5.416 1.00 94.88 87 ALA A O 1
ATOM 649 N N . ALA A 1 88 ? 11.089 -3.031 4.433 1.00 97.12 88 ALA A N 1
ATOM 650 C CA . ALA A 1 88 ? 11.625 -3.573 5.681 1.00 97.12 88 ALA A CA 1
ATOM 651 C C . ALA A 1 88 ? 12.343 -2.497 6.513 1.00 97.12 88 ALA A C 1
ATOM 653 O O . ALA A 1 88 ? 12.154 -2.429 7.726 1.00 97.12 88 ALA A O 1
ATOM 654 N N . ALA A 1 89 ? 13.109 -1.604 5.873 1.00 95.31 89 ALA A N 1
ATOM 655 C CA . ALA A 1 89 ? 13.721 -0.452 6.541 1.00 95.31 89 ALA A CA 1
ATOM 656 C C . ALA A 1 89 ? 12.673 0.512 7.130 1.00 95.31 89 ALA A C 1
ATOM 658 O O . ALA A 1 89 ? 12.925 1.153 8.148 1.00 95.31 89 ALA A O 1
ATOM 659 N N . GLY A 1 90 ? 11.485 0.578 6.521 1.00 93.25 90 GLY A N 1
ATOM 660 C CA . GLY A 1 90 ? 10.310 1.281 7.042 1.00 93.25 90 GLY A CA 1
ATOM 661 C C . GLY A 1 90 ? 9.561 0.550 8.164 1.00 93.25 90 GLY A C 1
ATOM 662 O O . GLY A 1 90 ? 8.561 1.074 8.649 1.00 93.25 90 GLY A O 1
ATOM 663 N N . GLY A 1 91 ? 10.019 -0.634 8.584 1.00 96.81 91 GLY A N 1
ATOM 664 C CA . GLY A 1 91 ? 9.427 -1.422 9.669 1.00 96.81 91 GLY A CA 1
ATOM 665 C C . GLY A 1 91 ? 8.282 -2.347 9.253 1.00 96.81 91 GLY A C 1
ATOM 666 O O . GLY A 1 91 ? 7.639 -2.921 10.128 1.00 96.81 91 GLY A O 1
ATOM 667 N N . ILE A 1 92 ? 8.017 -2.498 7.952 1.00 97.81 92 ILE A N 1
ATOM 668 C CA . ILE A 1 92 ? 7.013 -3.447 7.458 1.00 97.81 92 ILE A CA 1
ATOM 669 C C . ILE A 1 92 ? 7.521 -4.873 7.667 1.00 97.81 92 ILE A C 1
ATOM 671 O O . ILE A 1 92 ? 8.631 -5.218 7.254 1.00 97.81 92 ILE A O 1
ATOM 675 N N . ASP A 1 93 ? 6.674 -5.717 8.246 1.00 97.38 93 ASP A N 1
ATOM 676 C CA . ASP A 1 93 ? 6.909 -7.155 8.310 1.00 97.38 93 ASP A CA 1
ATOM 677 C C . ASP A 1 93 ? 6.594 -7.786 6.947 1.00 97.38 93 ASP A C 1
ATOM 679 O O . ASP A 1 93 ? 5.431 -7.904 6.551 1.00 97.38 93 ASP A O 1
ATOM 683 N N . LEU A 1 94 ? 7.637 -8.160 6.207 1.00 96.81 94 LEU A N 1
ATOM 684 C CA . LEU A 1 94 ? 7.497 -8.741 4.872 1.00 96.81 94 LEU A CA 1
ATOM 685 C C . LEU A 1 94 ? 6.891 -10.150 4.895 1.00 96.81 94 LEU A C 1
ATOM 687 O O . LEU A 1 94 ? 6.237 -10.530 3.928 1.00 96.81 94 LEU A O 1
ATOM 691 N N . GLU A 1 95 ? 7.045 -10.899 5.990 1.00 96.81 95 GLU A N 1
ATOM 692 C CA . GLU A 1 95 ? 6.452 -12.237 6.130 1.00 96.81 95 GLU A CA 1
ATOM 693 C C . GLU A 1 95 ? 4.926 -12.157 6.294 1.00 96.81 95 GLU A C 1
ATOM 695 O O . GLU A 1 95 ? 4.201 -13.101 5.980 1.00 96.81 95 GLU A O 1
ATOM 700 N N . GLN A 1 96 ? 4.423 -11.004 6.744 1.00 95.25 96 GLN A N 1
ATOM 701 C CA . GLN A 1 96 ? 2.997 -10.725 6.921 1.00 95.25 96 GLN A CA 1
ATOM 702 C C . GLN A 1 96 ? 2.402 -9.835 5.819 1.00 95.25 96 GLN A C 1
ATOM 704 O O . GLN A 1 96 ? 1.262 -9.388 5.954 1.00 95.25 96 GLN A O 1
ATOM 709 N N . LEU A 1 97 ? 3.133 -9.564 4.731 1.00 96.94 97 LEU A N 1
ATOM 710 C CA . LEU A 1 97 ? 2.640 -8.777 3.597 1.00 96.94 97 LEU A CA 1
ATOM 711 C C . LEU A 1 97 ? 2.591 -9.626 2.316 1.00 96.94 97 LEU A C 1
ATOM 713 O O . LEU A 1 97 ? 3.561 -9.662 1.555 1.00 96.94 97 LEU A O 1
ATOM 717 N N . PRO A 1 98 ? 1.449 -10.267 2.009 1.00 95.56 98 PRO A N 1
ATOM 718 C CA . PRO A 1 98 ? 1.250 -10.912 0.720 1.00 95.56 98 PRO A CA 1
ATOM 719 C C . PRO A 1 98 ? 1.405 -9.911 -0.431 1.00 95.56 98 PRO A C 1
ATOM 721 O O . PRO A 1 98 ? 0.729 -8.878 -0.466 1.00 95.56 98 PRO A O 1
ATOM 724 N N . VAL A 1 99 ? 2.264 -10.242 -1.397 1.00 93.62 99 VAL A N 1
ATOM 725 C CA . VAL A 1 99 ? 2.426 -9.490 -2.648 1.00 93.62 99 VAL A CA 1
ATOM 726 C C . VAL A 1 99 ? 1.843 -10.309 -3.794 1.00 93.62 99 VAL A C 1
ATOM 728 O O . VAL A 1 99 ? 2.349 -11.378 -4.133 1.00 93.62 99 VAL A O 1
ATOM 731 N N . VAL A 1 100 ? 0.773 -9.802 -4.401 1.00 91.50 100 VAL A N 1
ATOM 732 C CA . VAL A 1 100 ? 0.056 -10.462 -5.497 1.00 91.50 100 VAL A CA 1
ATOM 733 C C . VAL A 1 100 ? 0.337 -9.733 -6.804 1.00 91.50 100 VAL A C 1
ATOM 735 O O . VAL A 1 100 ? 0.042 -8.545 -6.944 1.00 91.50 100 VAL A O 1
ATOM 738 N N . PHE A 1 101 ? 0.868 -10.457 -7.788 1.00 91.44 101 PHE A N 1
ATOM 739 C CA . PHE A 1 101 ? 1.061 -9.950 -9.144 1.00 91.44 101 PHE A CA 1
ATOM 740 C C . PHE A 1 101 ? -0.102 -10.373 -10.038 1.00 91.44 101 PHE A C 1
ATOM 742 O O . PHE A 1 101 ? -0.178 -11.516 -10.491 1.00 91.44 101 PHE A O 1
ATOM 749 N N . ALA A 1 102 ? -0.999 -9.434 -10.320 1.00 89.44 102 ALA A N 1
ATOM 750 C CA . ALA A 1 102 ? -2.056 -9.632 -11.296 1.00 89.44 102 ALA A CA 1
ATOM 751 C C . ALA A 1 102 ? -1.527 -9.344 -12.716 1.00 89.44 102 ALA A C 1
ATOM 753 O O . ALA A 1 102 ? -0.816 -8.355 -12.930 1.00 89.44 102 ALA A O 1
ATOM 754 N N . PRO A 1 103 ? -1.893 -10.155 -13.727 1.00 87.06 103 PRO A N 1
ATOM 755 C CA . PRO A 1 103 ? -1.452 -9.927 -15.104 1.00 87.06 103 PRO A CA 1
ATOM 756 C C . PRO A 1 103 ? -2.034 -8.633 -15.692 1.00 87.06 103 PRO A C 1
ATOM 758 O O . PRO A 1 103 ? -1.420 -8.008 -16.555 1.00 87.06 103 PRO A O 1
ATOM 761 N N . THR A 1 104 ? -3.218 -8.223 -15.226 1.00 83.56 104 THR A N 1
ATOM 762 C CA . THR A 1 104 ? -3.930 -7.018 -15.662 1.00 83.56 104 THR A CA 1
ATOM 763 C C . THR A 1 104 ? -4.776 -6.451 -14.520 1.00 83.56 104 THR A C 1
ATOM 765 O O . THR A 1 104 ? -5.147 -7.179 -13.599 1.00 83.56 104 THR A O 1
ATOM 768 N N . ALA A 1 105 ? -5.153 -5.171 -14.611 1.00 81.38 105 ALA A N 1
ATOM 769 C CA . ALA A 1 105 ? -6.035 -4.547 -13.623 1.00 81.38 105 ALA A CA 1
ATOM 770 C C . ALA A 1 105 ? -7.400 -5.260 -13.475 1.00 81.38 105 ALA A C 1
ATOM 772 O O . ALA A 1 105 ? -7.811 -5.494 -12.342 1.00 81.38 105 ALA A O 1
ATOM 773 N N . PRO A 1 106 ? -8.089 -5.704 -14.550 1.00 84.56 106 PRO A N 1
ATOM 774 C CA . PRO A 1 106 ? -9.304 -6.510 -14.395 1.00 84.56 106 PRO A CA 1
ATOM 775 C C . PRO A 1 106 ? -9.084 -7.856 -13.693 1.00 84.56 106 PRO A C 1
ATOM 777 O O . PRO A 1 106 ? -9.984 -8.346 -13.017 1.00 84.56 106 PRO A O 1
ATOM 780 N N . ALA A 1 107 ? -7.905 -8.469 -13.843 1.00 81.31 107 ALA A N 1
ATOM 781 C CA . ALA A 1 107 ? -7.589 -9.731 -13.177 1.00 81.31 107 ALA A CA 1
ATOM 782 C C . ALA A 1 107 ? -7.349 -9.564 -11.667 1.00 81.31 107 ALA A C 1
ATOM 784 O O . ALA A 1 107 ? -7.514 -10.531 -10.934 1.00 81.31 107 ALA A O 1
ATOM 785 N N . ALA A 1 108 ? -7.014 -8.356 -11.205 1.00 78.31 108 ALA A N 1
ATOM 786 C CA . ALA A 1 108 ? -6.796 -8.043 -9.791 1.00 78.31 108 ALA A CA 1
ATOM 787 C C . ALA A 1 108 ? -8.087 -7.997 -8.946 1.00 78.31 108 ALA A C 1
ATOM 789 O O . ALA A 1 108 ? -8.012 -7.834 -7.734 1.00 78.31 108 ALA A O 1
ATOM 790 N N . VAL A 1 109 ? -9.264 -8.088 -9.577 1.00 74.25 109 VAL A N 1
ATOM 791 C CA . VAL A 1 109 ? -10.583 -7.950 -8.926 1.00 74.25 109 VAL A CA 1
ATOM 792 C C . VAL A 1 109 ? -11.209 -9.304 -8.546 1.00 74.25 109 VAL A C 1
ATOM 794 O O . VAL A 1 109 ? -12.238 -9.335 -7.875 1.00 74.25 109 VAL A O 1
ATOM 797 N N . ARG A 1 110 ? -10.633 -10.416 -9.013 1.00 60.50 110 ARG A N 1
ATOM 798 C CA . ARG A 1 110 ? -11.166 -11.774 -8.821 1.00 60.50 110 ARG A CA 1
ATOM 799 C C . ARG A 1 110 ? -10.697 -12.395 -7.518 1.00 60.50 110 ARG A C 1
ATOM 801 O O . ARG A 1 110 ? -11.526 -13.122 -6.934 1.00 60.50 110 ARG A O 1
#

Sequence (110 aa):
MSRLAAVLAFTGERVTPAIRWLPRPTTAGEAACWSLPALAGRLVELSGHGASAALSLTFPLVLDAQQRRETVAWVACHGSSFFPPDAAAGGIDLEQLPVVFAPTAPAAVR

Secondary structure (DSSP, 8-state):
-----------SSS------PPPPP--TTS----SHHHHTTS------SSS--HHHHHHHHHHHHHHTT----EEEETT----HHHHHHTT--GGG--EEEESSTGGGG-

Foldseek 3Di:
DDDDDWDWDDDPPDTDGDPDDDPDPPPPDDDQDLECVSCPPHDDDFDDDDPDPSQVSCLRHQVNCVVVVHQEEAEDEPPDDDDVVSSVVVVHDPVRYHYHYAPDPVRSVD

Radius of gyration: 15.81 Å; chains: 1; bounding box: 40×34×31 Å